Protein AF-A0A2E0S9G5-F1 (afdb_monomer)

Mean predicted aligned error: 9.19 Å

Nearest PDB structures (foldseek):
  6e5v-assembly2_B  TM=5.454E-01  e=8.210E-02  Homo sapiens
  8jd1-assembly1_2  TM=5.526E-01  e=5.136E-01  Homo sapiens
  2ayi-assembly1_A  TM=5.03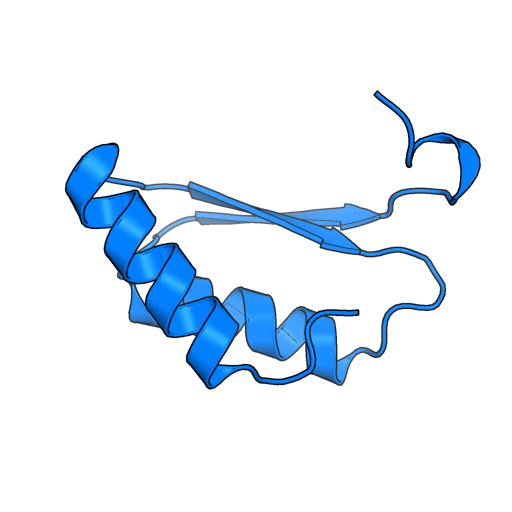6E-01  e=3.915E-01  Thermus thermophilus
  4evs-assembly1_A  TM=5.684E-01  e=2.288E+00  Rhodopseudomonas palustris CGA009
  6mmx-assembly1_C  TM=5.848E-01  e=5.169E+00  Rattus norvegicus

Radius of gyration: 12.11 Å; Cα contacts (8 Å, |Δi|>4): 64; chains: 1; bounding box: 28×22×29 Å

Structure (mmCIF, N/CA/C/O backbone):
data_AF-A0A2E0S9G5-F1
#
_entry.id   AF-A0A2E0S9G5-F1
#
loop_
_atom_site.group_PDB
_atom_site.id
_atom_site.type_symbol
_atom_site.label_atom_id
_atom_site.label_alt_id
_atom_site.label_comp_id
_atom_site.label_asym_id
_atom_site.label_entity_id
_atom_site.label_seq_id
_atom_site.pdbx_PDB_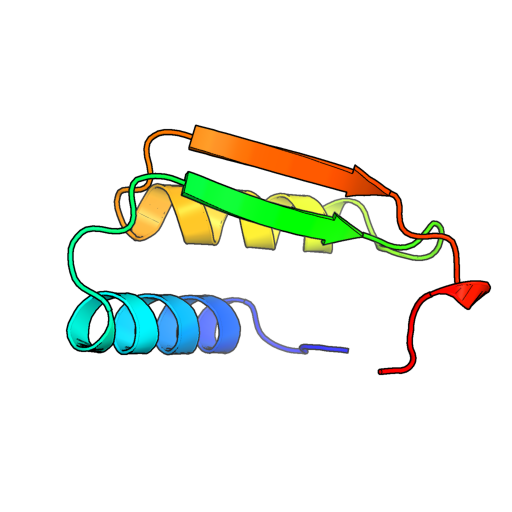ins_code
_atom_site.Cartn_x
_atom_site.Cartn_y
_atom_site.Cartn_z
_atom_site.occupancy
_atom_site.B_iso_or_equiv
_atom_site.auth_seq_id
_atom_site.auth_comp_id
_atom_site.auth_asym_id
_atom_site.auth_atom_id
_atom_site.pdbx_PDB_model_num
ATOM 1 N N . GLU A 1 1 ? 14.245 -0.182 -0.451 1.00 39.22 1 GLU A N 1
ATOM 2 C CA . GLU A 1 1 ? 13.265 -1.262 -0.709 1.00 39.22 1 GLU A CA 1
ATOM 3 C C . GLU A 1 1 ? 12.554 -1.630 0.590 1.00 39.22 1 GLU A C 1
ATOM 5 O O . GLU A 1 1 ? 13.229 -1.915 1.571 1.00 39.22 1 GLU A O 1
ATOM 10 N N . CYS A 1 2 ? 11.221 -1.552 0.648 1.00 43.12 2 CYS A N 1
ATOM 11 C CA . CYS A 1 2 ? 10.453 -1.989 1.820 1.00 43.12 2 CYS A CA 1
ATOM 12 C C . CYS A 1 2 ? 10.054 -3.462 1.594 1.00 43.12 2 CYS A C 1
ATOM 14 O O . CYS A 1 2 ? 9.250 -3.723 0.699 1.00 43.12 2 CYS A O 1
ATOM 16 N N . PRO A 1 3 ? 10.640 -4.435 2.316 1.00 54.22 3 PRO A N 1
ATOM 17 C CA . PRO A 1 3 ? 10.572 -5.841 1.916 1.00 54.22 3 PRO A CA 1
ATOM 18 C C . PRO A 1 3 ? 9.268 -6.543 2.314 1.00 54.22 3 PRO A C 1
ATOM 20 O O . PRO A 1 3 ? 9.014 -7.647 1.841 1.00 54.22 3 PRO A O 1
ATOM 23 N N . ASP A 1 4 ? 8.430 -5.937 3.163 1.00 64.06 4 ASP A N 1
ATOM 24 C CA . ASP A 1 4 ? 7.247 -6.611 3.695 1.00 64.06 4 ASP A CA 1
ATOM 25 C C . ASP A 1 4 ? 6.020 -5.691 3.749 1.00 64.06 4 ASP A C 1
ATOM 27 O O . ASP A 1 4 ? 5.971 -4.691 4.469 1.00 64.06 4 ASP A O 1
ATOM 31 N N . VAL A 1 5 ? 4.984 -6.068 3.000 1.00 64.56 5 VAL A N 1
ATOM 32 C CA . VAL A 1 5 ? 3.692 -5.369 2.935 1.00 64.56 5 VAL A CA 1
ATOM 33 C C . VAL A 1 5 ? 3.038 -5.271 4.320 1.00 64.56 5 VAL A C 1
ATOM 35 O O . VAL A 1 5 ? 2.316 -4.311 4.603 1.00 64.56 5 VAL A O 1
ATOM 38 N N . LYS A 1 6 ? 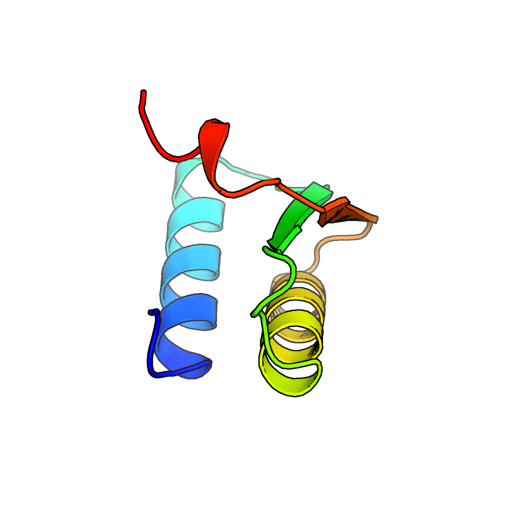3.300 -6.220 5.233 1.00 64.81 6 LYS A N 1
ATOM 39 C CA . LYS A 1 6 ? 2.815 -6.123 6.619 1.00 64.81 6 LYS A CA 1
ATOM 40 C C . LYS A 1 6 ? 3.529 -5.029 7.401 1.00 64.81 6 LYS A C 1
ATOM 42 O O . LYS A 1 6 ? 2.878 -4.368 8.212 1.00 64.81 6 LYS A O 1
ATOM 47 N N . ALA A 1 7 ? 4.823 -4.823 7.167 1.00 67.50 7 ALA A N 1
ATOM 48 C CA . ALA A 1 7 ? 5.562 -3.734 7.796 1.00 67.50 7 ALA A CA 1
ATOM 49 C C . ALA A 1 7 ? 5.025 -2.380 7.314 1.00 67.50 7 ALA A C 1
ATOM 51 O O . ALA A 1 7 ? 4.721 -1.527 8.148 1.00 67.50 7 ALA A O 1
ATOM 52 N N . LEU A 1 8 ? 4.774 -2.243 6.005 1.00 67.88 8 LEU A N 1
ATOM 53 C CA . LEU A 1 8 ? 4.154 -1.050 5.418 1.00 67.88 8 LEU A CA 1
ATOM 54 C C . LEU A 1 8 ? 2.782 -0.755 6.049 1.00 67.88 8 LEU A C 1
ATOM 56 O O . LEU A 1 8 ? 2.520 0.359 6.497 1.00 67.88 8 LEU A O 1
ATOM 60 N N . ARG A 1 9 ? 1.924 -1.775 6.175 1.00 69.44 9 ARG A N 1
ATOM 61 C CA . ARG A 1 9 ? 0.602 -1.648 6.822 1.00 69.44 9 ARG A CA 1
ATOM 62 C C . ARG A 1 9 ? 0.703 -1.256 8.295 1.00 69.44 9 ARG A C 1
ATOM 64 O O . ARG A 1 9 ? -0.122 -0.487 8.780 1.00 69.44 9 ARG A O 1
ATOM 71 N N . THR A 1 10 ? 1.690 -1.793 9.009 1.00 69.81 10 THR A N 1
ATOM 72 C CA . THR A 1 10 ? 1.897 -1.497 10.433 1.00 69.81 10 THR A CA 1
ATOM 73 C C . THR A 1 10 ? 2.376 -0.061 10.619 1.00 69.81 10 THR A C 1
ATOM 75 O O . THR A 1 10 ? 1.824 0.649 11.454 1.00 69.81 10 THR A O 1
ATOM 78 N N . GLN A 1 11 ? 3.328 0.396 9.801 1.00 70.88 11 GLN A N 1
ATOM 79 C CA . GLN A 1 11 ? 3.807 1.781 9.822 1.00 70.88 11 GLN A CA 1
ATOM 80 C C . GLN A 1 11 ? 2.702 2.776 9.471 1.00 70.88 11 GLN A C 1
ATOM 82 O O . GLN A 1 11 ? 2.515 3.748 10.194 1.00 70.88 11 GLN A O 1
ATOM 87 N N . LEU A 1 12 ? 1.916 2.500 8.427 1.00 71.56 12 LEU A N 1
ATOM 88 C CA . LEU A 1 12 ? 0.793 3.354 8.038 1.00 71.56 12 LEU A CA 1
ATOM 89 C C . LEU A 1 12 ? -0.279 3.453 9.131 1.00 71.56 12 LEU A C 1
ATOM 91 O O . LEU A 1 12 ? -0.837 4.524 9.357 1.00 71.56 12 LEU A O 1
ATOM 95 N N . ARG A 1 13 ? -0.554 2.351 9.839 1.00 69.94 13 ARG A N 1
ATOM 96 C CA . ARG A 1 13 ? -1.486 2.360 10.972 1.00 69.94 13 ARG A CA 1
ATOM 97 C C . ARG A 1 13 ? -0.943 3.181 12.144 1.00 69.94 13 ARG A C 1
ATOM 99 O O . ARG A 1 13 ? -1.691 3.971 12.700 1.00 69.94 13 ARG A O 1
ATOM 106 N N . LEU A 1 14 ? 0.338 3.023 12.484 1.00 70.88 14 LEU A N 1
ATOM 107 C CA . LEU A 1 14 ? 0.986 3.810 13.540 1.00 70.88 14 LEU A CA 1
ATOM 108 C C . LEU A 1 14 ? 1.000 5.307 13.201 1.00 70.88 14 LEU A C 1
ATOM 110 O O . LEU A 1 14 ? 0.690 6.126 14.055 1.00 70.88 14 LEU A O 1
ATOM 114 N N . MET A 1 15 ? 1.285 5.657 11.944 1.00 69.88 15 MET A N 1
ATOM 115 C CA . MET A 1 15 ? 1.224 7.041 11.467 1.00 69.88 15 MET A CA 1
ATOM 116 C C . MET A 1 15 ? -0.192 7.618 11.531 1.00 69.88 15 MET A C 1
ATOM 118 O O . MET A 1 15 ? -0.353 8.776 11.892 1.00 69.88 15 MET A O 1
ATOM 122 N N . LYS A 1 16 ? -1.232 6.834 11.224 1.00 70.00 16 LYS A N 1
ATOM 123 C CA . LYS A 1 16 ? -2.622 7.297 11.355 1.00 70.00 16 LYS A CA 1
ATOM 124 C C . LYS A 1 16 ? -2.977 7.646 12.806 1.00 70.00 16 LYS A C 1
ATOM 126 O O . LYS A 1 16 ? -3.621 8.661 13.039 1.00 70.00 16 LYS A O 1
ATOM 131 N N . ASP A 1 17 ? -2.557 6.824 13.766 1.00 69.19 17 ASP A N 1
ATOM 132 C CA . ASP A 1 17 ? -2.785 7.095 15.193 1.00 69.19 17 ASP A CA 1
ATOM 133 C C . ASP A 1 17 ? -2.093 8.391 15.662 1.00 69.19 17 ASP A C 1
ATOM 135 O O . ASP A 1 17 ? -2.635 9.100 16.506 1.00 69.19 17 ASP A O 1
ATOM 139 N N . ASP A 1 18 ? -0.934 8.728 15.087 1.00 70.00 18 ASP A N 1
ATOM 140 C CA . ASP A 1 18 ? -0.147 9.917 15.453 1.00 70.00 18 ASP A CA 1
ATOM 141 C C . ASP A 1 18 ? -0.647 11.206 14.756 1.00 70.00 18 ASP A C 1
ATOM 143 O O . ASP A 1 18 ? -0.718 12.277 15.356 1.00 70.00 18 ASP A O 1
ATOM 147 N N . ILE A 1 19 ? -1.045 11.112 13.480 1.00 67.81 19 ILE A N 1
ATOM 148 C CA . ILE A 1 19 ? -1.369 12.274 12.625 1.00 67.81 19 ILE A CA 1
ATOM 149 C C . ILE A 1 19 ? -2.880 12.598 12.631 1.00 67.81 19 ILE A C 1
ATOM 151 O O . ILE A 1 19 ? -3.289 13.700 12.257 1.00 67.81 19 ILE A O 1
ATOM 155 N N . GLY A 1 20 ? -3.726 11.663 13.073 1.00 67.44 20 GLY A N 1
ATOM 156 C CA . GLY A 1 20 ? -5.183 11.788 13.038 1.00 67.44 20 GLY A CA 1
ATOM 157 C C . GLY A 1 20 ? -5.799 11.226 11.754 1.00 67.44 20 GLY A C 1
ATOM 158 O O . GLY A 1 20 ? -5.284 10.293 11.138 1.00 67.44 20 GLY A O 1
ATOM 159 N N . GLU A 1 21 ? -6.962 11.740 11.351 1.00 67.88 21 GLU A N 1
ATOM 160 C CA . GLU A 1 21 ? -7.727 11.159 10.243 1.00 67.88 21 GLU A CA 1
ATOM 161 C C . GLU A 1 21 ? -7.053 11.418 8.882 1.00 67.88 21 GLU A C 1
ATOM 163 O O . GLU A 1 21 ? -7.149 12.493 8.289 1.00 67.88 21 GLU A O 1
ATOM 168 N N . VAL A 1 22 ? -6.326 10.413 8.389 1.00 69.81 22 VAL A N 1
ATOM 169 C CA . VAL A 1 22 ? -5.675 10.436 7.075 1.00 69.81 22 VAL A CA 1
ATOM 170 C C . VAL A 1 22 ? -6.695 10.066 5.997 1.00 69.81 22 VAL A C 1
ATOM 172 O O . VAL A 1 22 ? -7.035 8.899 5.831 1.00 69.81 22 VAL A O 1
ATOM 175 N N . ASN A 1 23 ? -7.146 11.062 5.234 1.00 72.81 23 ASN A N 1
ATOM 176 C CA . ASN A 1 23 ? -8.115 10.879 4.141 1.00 72.81 23 ASN A CA 1
ATOM 177 C C . ASN A 1 23 ? -7.459 10.614 2.778 1.00 72.81 23 ASN A C 1
ATOM 179 O O . ASN A 1 23 ? -8.140 10.246 1.819 1.00 72.81 23 ASN A O 1
ATOM 183 N N . LYS A 1 24 ? -6.136 10.805 2.674 1.00 76.69 24 LYS A N 1
ATOM 184 C CA . LYS A 1 24 ? -5.394 10.671 1.419 1.00 76.69 24 LYS A CA 1
ATOM 185 C C . LYS A 1 24 ? -4.018 10.039 1.617 1.00 76.69 24 LYS A C 1
ATOM 187 O O . LYS A 1 24 ? -3.279 10.446 2.507 1.00 76.69 24 LYS A O 1
ATOM 192 N N . VAL A 1 25 ? -3.657 9.112 0.731 1.00 79.75 25 VAL A N 1
ATOM 193 C CA . VAL A 1 25 ? -2.324 8.498 0.629 1.00 79.75 25 VAL A CA 1
ATOM 194 C C . VAL A 1 25 ? -1.711 8.833 -0.724 1.00 79.75 25 VAL A C 1
ATOM 196 O O . VAL A 1 25 ? -2.366 8.724 -1.763 1.00 79.75 25 VAL A O 1
ATOM 199 N N . VAL A 1 26 ? -0.445 9.244 -0.707 1.00 79.50 26 VAL A N 1
ATOM 200 C CA . VAL A 1 26 ? 0.362 9.455 -1.911 1.00 79.50 26 VAL A CA 1
ATOM 201 C C . VAL A 1 26 ? 1.315 8.273 -2.047 1.00 79.50 26 VAL A C 1
ATOM 203 O O . VAL A 1 26 ? 2.054 7.963 -1.117 1.00 79.50 26 VAL A O 1
ATOM 206 N N . VAL A 1 27 ? 1.253 7.589 -3.188 1.00 79.44 27 VAL A N 1
ATOM 207 C CA . VAL A 1 27 ? 2.136 6.477 -3.541 1.00 79.44 27 VAL A CA 1
ATOM 208 C C . VAL A 1 27 ? 3.086 6.969 -4.620 1.00 79.44 27 VAL A C 1
ATOM 210 O O . VAL A 1 27 ? 2.687 7.172 -5.768 1.00 79.44 27 VAL A O 1
ATOM 213 N N . GLU A 1 28 ? 4.338 7.168 -4.237 1.00 76.75 28 GLU A N 1
ATOM 214 C CA . GLU A 1 28 ? 5.419 7.520 -5.149 1.00 76.75 28 GLU A CA 1
ATOM 215 C C . GLU A 1 28 ? 6.122 6.237 -5.594 1.00 76.75 28 GLU A C 1
ATOM 217 O O . GLU A 1 28 ? 6.584 5.446 -4.769 1.00 76.75 28 GLU A O 1
ATOM 222 N N . ALA A 1 29 ? 6.158 6.000 -6.901 1.00 75.31 29 ALA A N 1
ATOM 223 C CA . ALA A 1 29 ? 6.789 4.831 -7.497 1.00 75.31 29 ALA A CA 1
ATOM 224 C C . ALA A 1 29 ? 7.838 5.278 -8.517 1.00 75.31 29 ALA A C 1
ATOM 226 O O . ALA A 1 29 ? 7.568 6.164 -9.325 1.00 75.31 29 ALA A O 1
ATOM 227 N N . ASN A 1 30 ? 9.026 4.677 -8.495 1.00 75.62 30 ASN A N 1
ATOM 228 C CA . ASN A 1 30 ? 10.010 4.886 -9.554 1.00 75.62 30 ASN A CA 1
ATOM 229 C C . ASN A 1 30 ? 9.689 3.990 -10.763 1.00 75.62 30 ASN A C 1
ATOM 231 O O . A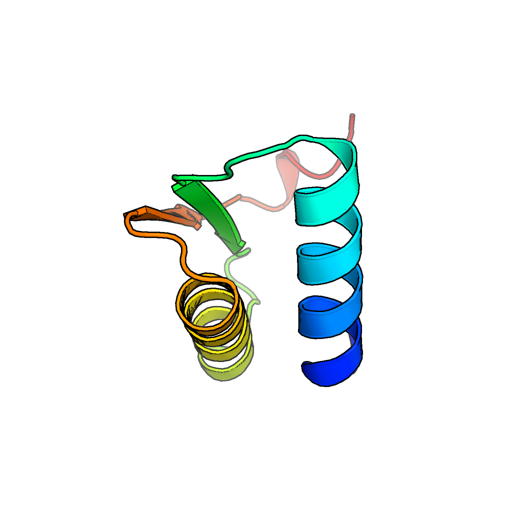SN A 1 30 ? 8.827 3.113 -10.689 1.00 75.62 30 ASN A O 1
ATOM 235 N N . GLU A 1 31 ? 10.355 4.213 -11.896 1.00 68.25 31 GLU A N 1
ATOM 236 C CA . GLU A 1 31 ? 10.137 3.398 -13.105 1.00 68.25 31 GLU A CA 1
ATOM 237 C C . GLU A 1 31 ? 10.553 1.929 -12.917 1.00 68.25 31 GLU A C 1
ATOM 239 O O . GLU A 1 31 ? 10.045 1.044 -13.603 1.00 68.25 31 GLU A O 1
ATOM 244 N N . GLU A 1 32 ? 11.421 1.659 -11.942 1.00 70.31 32 GLU A N 1
ATOM 245 C CA . GLU A 1 32 ? 11.839 0.311 -11.552 1.00 70.31 32 GLU A CA 1
ATOM 246 C C . GLU A 1 32 ? 10.874 -0.371 -10.565 1.00 70.31 32 GLU A C 1
ATOM 248 O O . GLU A 1 32 ? 11.012 -1.567 -10.287 1.00 70.31 32 GLU A O 1
ATOM 253 N N . SER A 1 33 ? 9.880 0.355 -10.039 1.00 68.69 33 SER A N 1
ATOM 254 C CA . SER A 1 33 ? 8.921 -0.184 -9.079 1.00 68.69 33 SER A CA 1
ATOM 255 C C . SER A 1 33 ? 8.114 -1.297 -9.725 1.00 68.69 33 SER A C 1
ATOM 257 O O . SER A 1 33 ? 7.415 -1.116 -10.726 1.00 68.69 33 SER A O 1
ATOM 259 N N . LEU A 1 34 ? 8.121 -2.462 -9.083 1.00 75.31 34 LEU A N 1
ATOM 260 C CA . LEU A 1 34 ? 7.304 -3.578 -9.528 1.00 75.31 34 LEU A CA 1
ATOM 261 C C . LEU A 1 34 ? 5.823 -3.233 -9.349 1.00 75.31 34 LEU A C 1
ATOM 263 O O . LEU A 1 34 ? 5.398 -2.757 -8.296 1.00 75.31 34 LEU A O 1
ATOM 267 N N . HIS A 1 35 ? 5.003 -3.579 -10.342 1.00 75.38 35 HIS A N 1
ATOM 268 C CA . HIS A 1 35 ? 3.547 -3.404 -10.283 1.00 75.38 35 HIS A CA 1
ATOM 269 C C . HIS A 1 35 ? 2.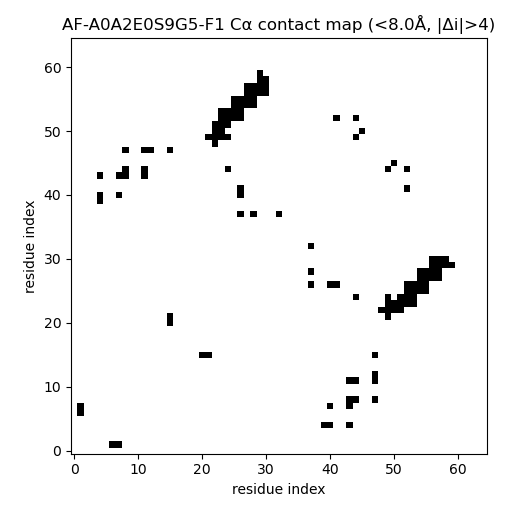930 -3.980 -8.992 1.00 75.38 35 HIS A C 1
ATOM 271 O O . HIS A 1 35 ? 2.037 -3.383 -8.395 1.00 75.38 35 HIS A O 1
ATOM 277 N N . ALA A 1 36 ? 3.467 -5.108 -8.513 1.00 74.62 36 ALA A N 1
ATOM 278 C CA . ALA A 1 36 ? 3.055 -5.740 -7.262 1.00 74.62 36 ALA A CA 1
ATOM 279 C C . ALA A 1 36 ? 3.320 -4.874 -6.014 1.00 74.62 36 ALA A C 1
ATOM 281 O O . ALA A 1 36 ? 2.534 -4.911 -5.069 1.00 74.62 36 ALA A O 1
ATOM 282 N N . GLN A 1 37 ? 4.395 -4.081 -6.000 1.00 75.88 37 GLN A N 1
ATOM 283 C CA . GLN A 1 37 ? 4.721 -3.179 -4.889 1.00 75.88 37 GLN A CA 1
ATOM 284 C C . GLN A 1 37 ? 3.786 -1.967 -4.866 1.00 75.88 37 GLN A C 1
ATOM 286 O O . GLN A 1 37 ? 3.316 -1.571 -3.800 1.00 75.88 37 GLN A O 1
ATOM 291 N N . VAL A 1 38 ? 3.456 -1.427 -6.042 1.00 78.44 38 VAL A N 1
ATOM 292 C CA . VAL A 1 38 ? 2.493 -0.325 -6.176 1.00 78.44 38 VAL A CA 1
ATOM 293 C C . VAL A 1 38 ? 1.106 -0.763 -5.703 1.00 78.44 38 VAL A C 1
ATOM 295 O O . VAL A 1 38 ? 0.488 -0.077 -4.892 1.00 78.44 38 VAL A O 1
ATOM 298 N N . LEU A 1 39 ? 0.646 -1.942 -6.133 1.00 81.19 39 LEU A N 1
ATOM 299 C CA . LEU A 1 39 ? -0.613 -2.530 -5.663 1.00 81.19 39 LEU A CA 1
ATOM 300 C C . LEU A 1 39 ? -0.631 -2.723 -4.145 1.00 81.19 39 LEU A C 1
ATOM 302 O O . LEU A 1 39 ? -1.599 -2.350 -3.489 1.00 81.19 39 LEU A O 1
ATOM 306 N N . ALA A 1 40 ? 0.457 -3.240 -3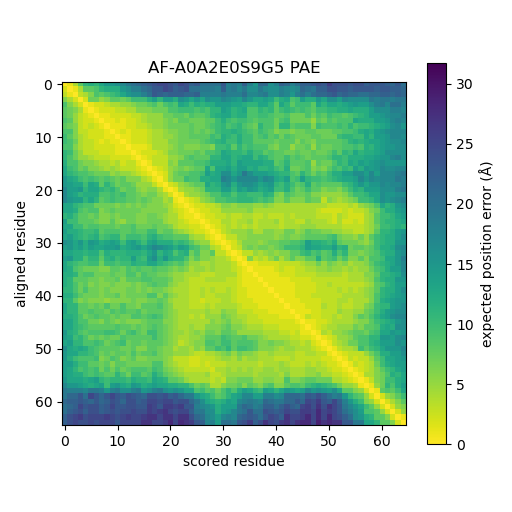.573 1.00 79.31 40 ALA A N 1
ATOM 307 C CA . ALA A 1 40 ? 0.555 -3.446 -2.134 1.00 79.31 40 ALA A CA 1
ATOM 308 C C . ALA A 1 40 ? 0.443 -2.138 -1.328 1.00 79.31 40 ALA A C 1
ATOM 310 O O . ALA A 1 40 ? -0.149 -2.136 -0.246 1.00 79.31 40 ALA A O 1
ATOM 311 N N . ALA A 1 41 ? 0.981 -1.029 -1.845 1.00 78.25 41 ALA A N 1
ATOM 312 C CA . ALA A 1 41 ? 0.852 0.285 -1.219 1.00 78.25 41 ALA A CA 1
ATOM 313 C C . ALA A 1 41 ? -0.591 0.816 -1.274 1.00 78.25 41 ALA A C 1
ATOM 315 O O . ALA A 1 41 ? -1.092 1.344 -0.278 1.00 78.25 41 ALA A O 1
ATOM 316 N N . ILE A 1 42 ? -1.281 0.617 -2.401 1.00 80.38 42 ILE A N 1
ATOM 317 C CA . ILE A 1 42 ? -2.696 0.985 -2.567 1.00 80.38 42 ILE A CA 1
ATOM 318 C C . ILE A 1 42 ? -3.577 0.172 -1.607 1.00 80.38 42 ILE A C 1
ATOM 320 O O . ILE A 1 42 ? -4.374 0.748 -0.863 1.00 80.38 42 ILE A O 1
ATOM 324 N N . ASP A 1 43 ? -3.389 -1.149 -1.563 1.00 81.38 43 ASP A N 1
ATOM 325 C CA . ASP A 1 43 ? -4.130 -2.046 -0.668 1.00 81.38 43 ASP A CA 1
ATOM 326 C C . ASP A 1 43 ? -3.903 -1.687 0.803 1.00 81.38 43 ASP A C 1
ATOM 328 O O . ASP A 1 43 ? -4.823 -1.743 1.626 1.00 81.38 43 ASP A O 1
ATOM 332 N N . ALA A 1 44 ? -2.678 -1.290 1.155 1.00 77.62 44 ALA A N 1
ATOM 333 C CA . ALA A 1 44 ? -2.371 -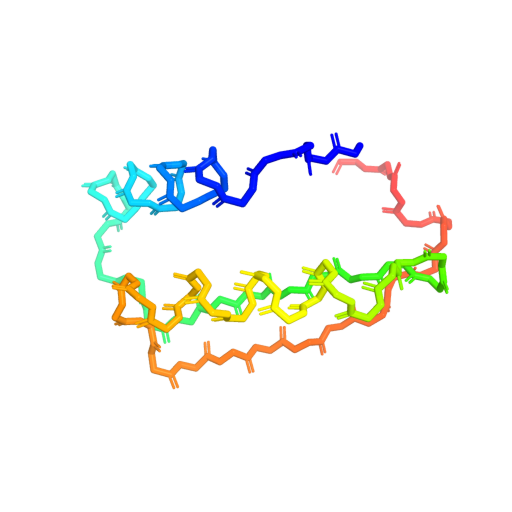0.834 2.500 1.00 77.62 44 ALA A CA 1
ATOM 334 C C . ALA A 1 44 ? -3.151 0.441 2.859 1.00 77.62 44 ALA A C 1
ATOM 336 O O . ALA A 1 44 ? -3.731 0.483 3.945 1.00 77.62 44 ALA A O 1
ATOM 337 N N . GLY A 1 45 ? -3.226 1.416 1.944 1.00 76.31 45 GLY A N 1
ATOM 338 C CA . GLY A 1 45 ? -4.034 2.635 2.085 1.00 76.31 45 GLY A CA 1
ATOM 339 C C . GLY A 1 45 ? -5.530 2.345 2.255 1.00 76.31 45 GLY A C 1
ATOM 340 O O . GLY A 1 45 ? -6.184 2.867 3.159 1.00 76.31 45 GLY A O 1
ATOM 341 N N . MET A 1 46 ? -6.071 1.426 1.462 1.00 75.69 46 MET A N 1
ATOM 342 C CA . MET A 1 46 ? -7.480 1.042 1.567 1.00 75.69 46 MET A CA 1
ATOM 343 C C . MET A 1 46 ? -7.801 0.382 2.921 1.00 75.69 46 MET A C 1
ATOM 345 O O . MET A 1 46 ? -8.819 0.677 3.545 1.00 75.69 46 MET A O 1
ATOM 349 N N . VAL A 1 47 ? -6.910 -0.476 3.430 1.00 76.12 47 VAL A N 1
ATOM 350 C CA . VAL A 1 47 ? -7.101 -1.186 4.711 1.00 76.12 47 VAL A CA 1
ATOM 351 C C . VAL A 1 47 ? -7.087 -0.243 5.913 1.00 76.12 47 VAL A C 1
ATOM 353 O O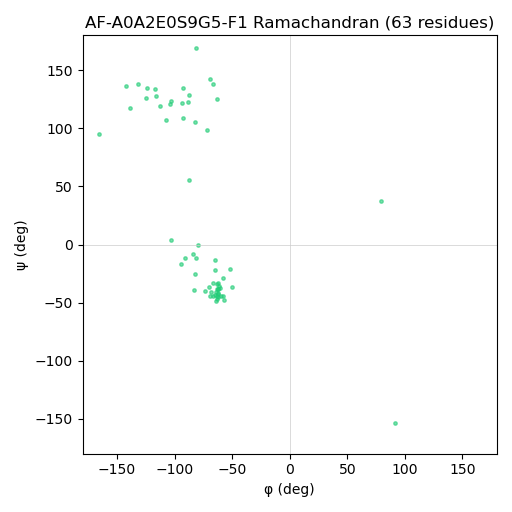 . VAL A 1 47 ? -7.770 -0.502 6.905 1.00 76.12 47 VAL A O 1
ATOM 356 N N . ILE A 1 48 ? -6.298 0.830 5.855 1.00 72.62 48 ILE A N 1
ATOM 357 C CA . ILE A 1 48 ? -6.252 1.837 6.924 1.00 72.62 48 ILE A CA 1
ATOM 358 C C . ILE A 1 48 ? -7.434 2.821 6.850 1.00 72.62 48 ILE A C 1
ATOM 360 O O . ILE A 1 48 ? -7.558 3.678 7.728 1.00 72.62 48 ILE A O 1
ATOM 364 N N . GLY A 1 49 ? -8.329 2.660 5.869 1.00 74.62 49 GLY A N 1
ATOM 365 C CA . GLY A 1 49 ? -9.537 3.467 5.705 1.00 74.62 49 GLY A CA 1
ATOM 366 C C . GLY A 1 49 ? -9.267 4.828 5.073 1.00 74.62 49 GLY A C 1
ATOM 367 O O . GLY A 1 49 ? -9.849 5.810 5.510 1.00 74.62 49 GLY A O 1
ATOM 368 N N . VAL A 1 50 ? -8.342 4.890 4.113 1.00 79.62 50 VAL A N 1
ATOM 369 C CA . VAL A 1 50 ? -8.097 6.086 3.299 1.00 79.62 50 VAL A CA 1
ATOM 370 C C . VAL A 1 50 ? -9.026 6.069 2.089 1.00 79.62 50 VAL A C 1
ATOM 372 O O . VAL A 1 50 ? -9.041 5.093 1.340 1.00 79.62 50 VAL A O 1
ATOM 375 N N . ASP A 1 51 ? -9.750 7.165 1.868 1.00 77.88 51 ASP A N 1
ATOM 376 C CA . ASP A 1 51 ? -10.697 7.296 0.753 1.00 77.88 51 ASP A CA 1
ATOM 377 C C . ASP A 1 51 ? -10.032 7.683 -0.576 1.00 77.88 51 ASP A C 1
ATOM 379 O O . ASP A 1 51 ? -10.564 7.392 -1.649 1.00 77.88 51 ASP A O 1
ATOM 383 N N . GLN A 1 52 ? -8.866 8.340 -0.536 1.00 79.31 52 GLN A N 1
ATOM 384 C CA . GLN A 1 52 ? -8.194 8.836 -1.735 1.00 79.31 52 GLN A CA 1
ATOM 385 C C . GLN A 1 52 ? -6.756 8.325 -1.864 1.00 79.31 52 GLN A C 1
ATOM 387 O O . GLN A 1 52 ? -5.916 8.544 -0.994 1.00 79.31 52 GLN A O 1
ATOM 392 N N . VAL A 1 53 ? -6.435 7.723 -3.012 1.00 81.50 53 VAL A N 1
ATOM 393 C CA . VAL A 1 53 ? -5.066 7.314 -3.355 1.00 81.50 53 VAL A CA 1
ATOM 394 C C . VAL A 1 53 ? -4.583 8.102 -4.568 1.00 81.50 53 VAL A C 1
ATOM 396 O O . VAL A 1 53 ? -5.258 8.153 -5.595 1.00 81.50 53 VAL A O 1
ATOM 399 N N . GLN A 1 54 ? -3.417 8.735 -4.449 1.00 80.06 54 GLN A N 1
ATOM 400 C CA . GLN A 1 54 ? -2.750 9.442 -5.541 1.00 80.06 54 GLN A CA 1
ATOM 401 C C . GLN A 1 54 ? -1.464 8.703 -5.906 1.00 80.06 54 GLN A C 1
ATOM 403 O O . GLN A 1 54 ? -0.575 8.591 -5.069 1.00 80.06 54 GLN A O 1
ATOM 408 N N . LEU A 1 55 ? -1.353 8.233 -7.150 1.00 80.31 55 LEU A N 1
ATOM 409 C CA . LEU A 1 55 ? -0.112 7.665 -7.678 1.00 80.31 55 LEU A CA 1
ATOM 410 C C . LEU A 1 55 ? 0.703 8.751 -8.378 1.00 80.31 55 LEU A C 1
ATOM 412 O O . LEU A 1 55 ? 0.157 9.511 -9.182 1.00 80.31 55 LEU A O 1
ATOM 416 N N . MET A 1 56 ? 2.004 8.795 -8.103 1.00 80.06 56 MET A N 1
ATOM 417 C CA . MET A 1 56 ? 2.961 9.633 -8.823 1.00 80.06 56 MET A CA 1
ATOM 418 C C . MET A 1 56 ? 4.184 8.812 -9.217 1.00 80.06 56 MET A C 1
ATOM 420 O O . MET A 1 56 ? 4.685 8.011 -8.430 1.00 80.06 56 MET A O 1
ATOM 424 N N . THR A 1 57 ? 4.664 9.023 -10.441 1.00 79.00 57 THR A N 1
ATOM 425 C CA . THR A 1 57 ? 5.939 8.467 -10.891 1.00 79.00 57 THR A CA 1
ATOM 426 C C . THR A 1 57 ? 7.049 9.449 -10.542 1.00 79.00 57 THR A C 1
ATOM 428 O O . THR A 1 57 ? 6.990 10.607 -10.956 1.00 79.00 57 THR A O 1
ATOM 431 N N . VAL A 1 58 ? 8.044 9.000 -9.781 1.00 73.44 58 VAL A N 1
ATOM 432 C CA . VAL A 1 58 ? 9.238 9.785 -9.446 1.00 73.44 58 VAL A CA 1
ATOM 433 C C . VAL A 1 58 ? 10.414 9.289 -10.283 1.00 73.44 58 VAL A C 1
ATOM 435 O O . VAL A 1 58 ? 10.770 8.115 -10.233 1.00 73.44 58 VAL A O 1
ATOM 438 N N . ALA A 1 59 ? 11.003 10.178 -11.085 1.00 62.34 59 ALA A N 1
ATOM 439 C CA . ALA A 1 59 ? 12.280 9.903 -11.739 1.00 62.34 59 ALA A CA 1
ATOM 440 C C . ALA A 1 59 ? 13.390 9.880 -10.670 1.00 62.34 59 ALA A C 1
ATOM 442 O O . ALA A 1 59 ? 13.338 10.677 -9.730 1.00 62.34 59 ALA A O 1
ATOM 443 N N . GLU A 1 60 ? 14.374 8.982 -10.801 1.00 53.97 60 GLU A N 1
ATOM 444 C CA . GLU A 1 60 ? 15.448 8.751 -9.811 1.00 53.97 60 GLU A CA 1
ATOM 445 C C . GLU A 1 60 ? 16.204 10.022 -9.370 1.00 53.97 60 GLU A C 1
ATOM 447 O O . GLU A 1 60 ? 16.757 10.055 -8.274 1.00 53.97 60 GLU A O 1
ATOM 452 N N . ASP A 1 61 ? 16.163 11.100 -10.156 1.00 50.53 61 ASP A N 1
ATOM 453 C CA . ASP A 1 61 ? 16.773 12.395 -9.826 1.00 50.53 61 ASP A CA 1
ATOM 454 C C . ASP A 1 61 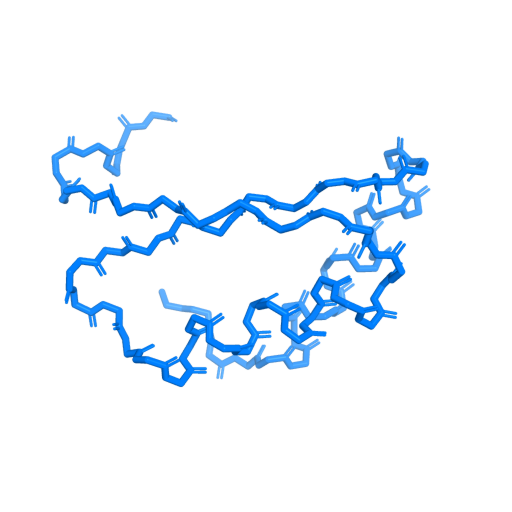? 16.154 13.116 -8.608 1.00 50.53 61 ASP A C 1
ATOM 456 O O . ASP A 1 61 ? 16.748 14.058 -8.090 1.00 50.53 61 ASP A O 1
ATOM 460 N N . ASN A 1 62 ? 14.987 12.685 -8.113 1.00 49.28 62 ASN A N 1
ATOM 461 C CA . ASN A 1 62 ? 14.294 13.340 -6.993 1.00 49.28 62 ASN A CA 1
ATOM 462 C C . ASN A 1 62 ? 14.418 12.613 -5.641 1.00 49.28 62 ASN A C 1
ATOM 464 O O . ASN A 1 62 ? 13.825 13.056 -4.658 1.00 49.28 62 ASN A O 1
ATOM 468 N N . ILE A 1 63 ? 15.190 11.523 -5.548 1.00 48.94 63 ILE A N 1
ATOM 469 C CA . ILE A 1 63 ? 15.375 10.769 -4.294 1.00 48.94 63 ILE A CA 1
ATOM 470 C C . ILE A 1 63 ? 16.535 11.365 -3.476 1.00 48.94 63 ILE A C 1
ATOM 472 O O . ILE A 1 63 ? 17.510 10.691 -3.161 1.00 48.94 63 ILE A O 1
ATOM 476 N N . ASN A 1 64 ? 16.474 12.661 -3.182 1.00 46.28 64 ASN A N 1
ATOM 477 C CA . ASN A 1 64 ? 17.322 13.304 -2.177 1.00 46.28 64 ASN A CA 1
ATOM 478 C C . ASN A 1 64 ? 16.751 14.685 -1.845 1.00 46.28 64 ASN A C 1
ATOM 480 O O . ASN A 1 64 ? 17.050 15.649 -2.547 1.00 46.28 64 ASN A O 1
ATOM 484 N N . TYR A 1 65 ? 15.940 14.773 -0.789 1.00 39.22 65 TYR A N 1
ATOM 485 C CA . TYR A 1 65 ? 16.096 15.741 0.308 1.00 39.22 65 TYR A CA 1
ATOM 486 C C . TYR A 1 65 ? 15.078 15.485 1.423 1.00 39.22 65 TYR A C 1
ATOM 488 O O . TYR A 1 65 ? 13.898 15.231 1.100 1.00 39.22 65 TYR A O 1
#

Solvent-accessible surface area (backbone atoms only — not comparable to full-atom values): 4082 Å² total; per-residue (Å²): 136,85,94,45,70,67,57,54,40,50,51,54,47,54,48,35,73,74,76,42,92,56,55,63,42,79,47,78,36,44,92,82,55,52,70,69,57,57,51,47,55,52,53,37,38,51,73,72,63,29,84,38,80,44,79,44,80,42,62,82,90,67,82,77,133

Secondary structure (DSSP, 8-state):
----HHHHHHHHHHHHHHH----EEEEEE-TT--HHHHHHHHHHHHHTT-SEEEEEEPPGGG---

Foldseek 3Di:
DPPDLVVLLVVVLVVCVVVPDAQEDEAEAEPPRDPVNSVSNVVSCVVSPHNYYHYDYDYPVPPDD

pLDDT: mean 70.12, std 10.55, range [39.22, 81.5]

Sequence (65 aa):
ECPDVKALRTQLRLMKDDIGEVNKVVVEANEESLHAQVLAAIDAGMVIGVDQVQLMTVAEDNINY